Protein AF-A0A1Q3WDB8-F1 (afdb_monomer_lite)

Structure (mmCIF, N/CA/C/O backbone):
data_AF-A0A1Q3WDB8-F1
#
_entry.id   AF-A0A1Q3WDB8-F1
#
loop_
_atom_site.group_PDB
_atom_site.id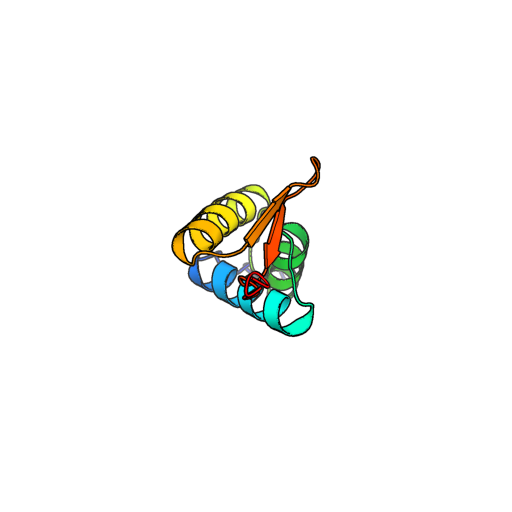
_atom_site.type_symbol
_atom_site.label_atom_id
_atom_site.label_alt_id
_atom_site.label_comp_id
_atom_site.label_asym_id
_atom_site.label_entity_id
_atom_site.label_seq_id
_atom_site.pdbx_PDB_ins_code
_atom_site.Cartn_x
_atom_site.Cartn_y
_atom_site.Cartn_z
_atom_site.occupancy
_atom_site.B_iso_or_equiv
_atom_site.auth_seq_id
_atom_site.auth_comp_id
_atom_site.auth_asym_id
_atom_site.auth_atom_id
_atom_site.pdbx_PDB_model_num
ATOM 1 N N . MET A 1 1 ? -28.207 0.908 10.947 1.00 44.66 1 MET A N 1
ATOM 2 C CA . MET A 1 1 ? -27.206 1.216 11.998 1.00 44.66 1 MET A CA 1
ATOM 3 C C . MET A 1 1 ? -26.017 1.924 11.361 1.00 44.66 1 MET A C 1
ATOM 5 O O . MET A 1 1 ? -25.485 1.399 10.393 1.00 44.66 1 MET A O 1
ATOM 9 N N . LYS A 1 2 ? -25.606 3.106 11.844 1.00 53.75 2 LYS A N 1
ATOM 10 C CA . LYS A 1 2 ? -24.352 3.741 11.396 1.00 53.75 2 LYS A CA 1
ATOM 11 C C . LYS A 1 2 ? -23.189 3.057 12.116 1.00 53.75 2 LYS A C 1
ATOM 13 O O . LYS A 1 2 ? -22.891 3.390 13.258 1.00 53.75 2 LYS A O 1
ATOM 18 N N . THR A 1 3 ? -22.568 2.067 11.484 1.00 65.06 3 THR A N 1
ATOM 19 C CA . THR A 1 3 ? -21.320 1.477 11.977 1.00 65.06 3 THR A CA 1
ATOM 20 C C . THR A 1 3 ? -20.224 2.538 11.923 1.00 65.06 3 THR A C 1
ATOM 22 O O . THR A 1 3 ? -19.914 3.086 10.863 1.00 65.06 3 THR A O 1
ATOM 25 N N . LYS A 1 4 ? -19.662 2.883 13.086 1.00 79.62 4 LYS A N 1
ATOM 26 C CA . LYS A 1 4 ? -18.537 3.817 13.185 1.00 79.62 4 LYS A CA 1
ATOM 27 C C . LYS A 1 4 ? -17.340 3.180 12.479 1.00 79.62 4 LYS A C 1
ATOM 29 O O . LYS A 1 4 ? -16.899 2.101 12.868 1.00 79.62 4 LYS A O 1
ATOM 34 N N . ARG A 1 5 ? -16.852 3.817 11.412 1.00 84.38 5 ARG A N 1
ATOM 35 C CA . ARG A 1 5 ? -15.668 3.337 10.690 1.00 84.38 5 ARG A CA 1
ATOM 36 C C . ARG A 1 5 ? -14.435 3.441 11.585 1.00 84.38 5 ARG A C 1
ATOM 38 O O . ARG A 1 5 ? -14.319 4.369 12.386 1.00 84.38 5 ARG A O 1
ATOM 45 N N . LYS A 1 6 ? -13.524 2.478 11.450 1.00 90.81 6 LYS A N 1
ATOM 46 C CA . LYS A 1 6 ? -12.238 2.477 12.153 1.00 90.81 6 LYS A CA 1
ATOM 47 C C . LYS A 1 6 ? -11.387 3.634 11.633 1.00 90.81 6 LYS A C 1
ATOM 49 O O . LYS A 1 6 ? -11.320 3.852 10.421 1.00 90.81 6 LYS A O 1
ATOM 54 N N . LYS A 1 7 ? -10.723 4.351 12.540 1.00 90.56 7 LYS A N 1
ATOM 55 C CA . LYS A 1 7 ? -9.735 5.366 12.168 1.00 90.56 7 LYS A CA 1
ATOM 56 C C . LYS A 1 7 ? -8.590 4.697 11.407 1.00 90.56 7 LYS A C 1
ATOM 58 O O . LYS A 1 7 ? -8.184 3.584 11.744 1.00 90.56 7 LYS A O 1
ATOM 63 N N . LEU A 1 8 ? -8.113 5.364 10.363 1.00 93.31 8 LEU A N 1
ATOM 64 C CA . LEU A 1 8 ? -6.993 4.886 9.572 1.00 93.31 8 LEU A CA 1
ATOM 65 C C . LEU A 1 8 ? -5.670 5.265 10.248 1.00 93.31 8 LEU A C 1
ATOM 67 O O . LEU A 1 8 ? -5.419 6.443 10.487 1.00 93.31 8 LEU A O 1
ATOM 71 N N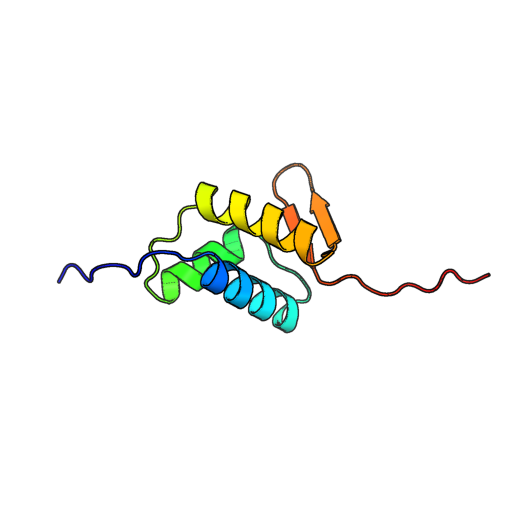 . GLU A 1 9 ? -4.835 4.264 10.521 1.00 94.38 9 GLU A N 1
ATOM 72 C CA . GLU A 1 9 ? -3.486 4.432 11.072 1.00 94.38 9 GLU A CA 1
ATOM 73 C C . GLU A 1 9 ? -2.436 3.999 10.030 1.00 94.38 9 GLU A C 1
ATOM 75 O O . GLU A 1 9 ? -2.705 3.067 9.260 1.00 94.38 9 GLU A O 1
ATOM 80 N N . PRO A 1 10 ? -1.231 4.602 10.006 1.00 95.25 10 PRO A N 1
ATOM 81 C CA . PRO A 1 10 ? -0.205 4.307 8.996 1.00 95.25 10 PRO A CA 1
ATOM 82 C C . PRO A 1 10 ? 0.171 2.825 8.928 1.00 95.25 10 PRO A C 1
ATOM 84 O O . PRO A 1 10 ? 0.348 2.261 7.850 1.00 95.25 10 PRO A O 1
ATOM 87 N N . LEU A 1 11 ? 0.211 2.164 10.087 1.00 96.81 11 LEU A N 1
ATOM 88 C CA . LEU A 1 11 ? 0.529 0.745 10.186 1.00 96.81 11 LEU A CA 1
ATOM 89 C C . LEU A 1 11 ? -0.510 -0.143 9.475 1.00 96.81 11 LEU A C 1
ATOM 91 O O . LEU A 1 11 ? -0.146 -1.145 8.867 1.00 96.81 11 LEU A O 1
ATOM 95 N N . ALA A 1 12 ? -1.792 0.240 9.486 1.00 97.88 12 ALA A N 1
ATOM 96 C CA . ALA A 1 12 ? -2.832 -0.493 8.763 1.00 97.88 12 ALA A CA 1
ATOM 97 C C . ALA A 1 12 ? -2.665 -0.362 7.241 1.00 97.88 12 ALA A C 1
ATOM 99 O O . ALA A 1 12 ? -2.889 -1.329 6.515 1.00 97.88 12 ALA A O 1
ATOM 100 N N . ILE A 1 13 ? -2.234 0.812 6.764 1.00 98.31 13 ILE A N 1
ATOM 101 C CA . ILE A 1 13 ? -1.926 1.056 5.346 1.00 98.31 13 ILE A CA 1
ATOM 102 C C . ILE A 1 13 ? -0.747 0.186 4.920 1.00 98.31 13 ILE A C 1
ATOM 104 O O . ILE A 1 13 ? -0.841 -0.511 3.913 1.00 98.31 13 ILE A O 1
ATOM 108 N N . ARG A 1 14 ? 0.322 0.175 5.725 1.00 98.44 14 ARG A N 1
ATOM 109 C CA . ARG A 1 14 ? 1.502 -0.662 5.503 1.00 98.44 14 ARG A CA 1
ATOM 110 C C . ARG A 1 14 ? 1.127 -2.138 5.397 1.00 98.44 14 ARG A C 1
ATOM 112 O O . ARG A 1 14 ? 1.445 -2.765 4.396 1.00 98.44 14 ARG A O 1
ATOM 119 N N . PHE A 1 15 ? 0.403 -2.679 6.381 1.00 98.25 15 PHE A N 1
ATOM 120 C CA . PHE A 1 15 ? 0.004 -4.089 6.362 1.00 98.25 15 PHE A CA 1
ATOM 121 C C . PHE A 1 15 ? -0.885 -4.439 5.169 1.00 98.25 15 PHE A C 1
ATOM 123 O O . PHE A 1 15 ? -0.672 -5.475 4.544 1.00 98.25 15 PHE A O 1
ATOM 130 N N . ALA A 1 16 ? -1.851 -3.582 4.828 1.00 98.56 16 ALA A N 1
ATOM 131 C CA . ALA A 1 16 ? -2.695 -3.788 3.656 1.00 98.56 16 ALA A CA 1
ATOM 132 C C . ALA A 1 16 ? -1.870 -3.800 2.360 1.00 98.56 16 ALA A C 1
ATOM 134 O O . ALA A 1 16 ? -2.027 -4.700 1.541 1.00 98.56 16 ALA A O 1
ATOM 135 N N . ALA A 1 17 ? -0.962 -2.838 2.197 1.00 98.62 17 ALA A N 1
ATOM 136 C CA . ALA A 1 17 ? -0.099 -2.745 1.028 1.00 98.62 17 ALA A CA 1
ATOM 137 C C . ALA A 1 17 ? 0.860 -3.935 0.915 1.00 98.62 17 ALA A C 1
ATOM 139 O O . ALA A 1 17 ? 0.934 -4.549 -0.142 1.00 98.62 17 ALA A O 1
ATOM 140 N N . THR A 1 18 ? 1.530 -4.317 2.005 1.00 98.56 18 THR A N 1
ATOM 141 C CA . THR A 1 18 ? 2.383 -5.511 2.058 1.00 98.56 18 THR A CA 1
ATOM 142 C C . THR A 1 18 ? 1.610 -6.769 1.677 1.00 98.56 18 THR A C 1
ATOM 144 O O . THR A 1 18 ? 2.091 -7.541 0.856 1.00 98.56 18 THR A O 1
ATOM 147 N N . ALA A 1 19 ? 0.411 -6.972 2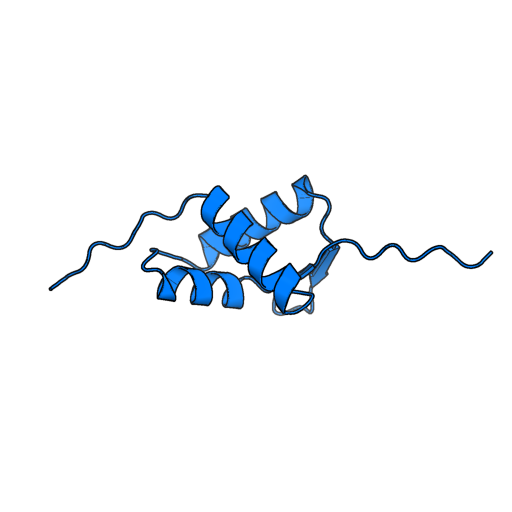.232 1.00 98.50 19 ALA A N 1
ATOM 148 C CA . ALA A 1 19 ? -0.402 -8.145 1.922 1.00 98.50 19 ALA A CA 1
ATOM 149 C C . ALA A 1 19 ? -0.776 -8.211 0.434 1.00 98.50 19 ALA A C 1
ATOM 151 O O . ALA A 1 19 ? -0.662 -9.270 -0.176 1.00 98.50 19 ALA A O 1
ATOM 152 N N . LEU A 1 20 ? -1.166 -7.078 -0.157 1.00 98.62 20 LEU A N 1
ATOM 153 C CA . LEU A 1 20 ? -1.492 -6.995 -1.582 1.00 98.62 20 LEU A CA 1
ATOM 154 C C . LEU A 1 20 ? -0.261 -7.222 -2.468 1.00 98.62 20 LEU A C 1
ATOM 156 O O . LEU A 1 20 ? -0.345 -7.976 -3.428 1.00 98.62 20 LEU A O 1
ATOM 160 N N . ILE A 1 21 ? 0.899 -6.653 -2.122 1.00 98.38 21 ILE A N 1
ATOM 161 C CA . ILE A 1 21 ? 2.148 -6.895 -2.863 1.00 98.38 21 ILE A CA 1
ATOM 162 C C . ILE A 1 21 ? 2.556 -8.372 -2.783 1.00 98.38 21 ILE A C 1
ATOM 164 O O . ILE A 1 21 ? 3.004 -8.925 -3.781 1.00 98.38 21 ILE A O 1
ATOM 168 N N . LEU A 1 22 ? 2.400 -9.026 -1.627 1.00 97.75 22 LEU A N 1
ATOM 169 C CA . LEU A 1 22 ? 2.702 -10.455 -1.483 1.00 97.75 22 LEU A CA 1
ATOM 170 C C . LEU A 1 22 ? 1.756 -11.340 -2.304 1.00 97.75 22 LEU A C 1
ATOM 172 O O . LEU A 1 22 ? 2.199 -12.353 -2.834 1.00 97.75 22 LEU A O 1
ATOM 176 N N . ALA A 1 23 ? 0.475 -10.974 -2.394 1.00 97.75 23 ALA A N 1
ATOM 177 C CA . ALA A 1 23 ? -0.526 -11.748 -3.123 1.00 97.75 23 ALA A CA 1
ATOM 178 C C . ALA A 1 23 ? -0.444 -11.541 -4.646 1.00 97.75 23 ALA A C 1
ATOM 180 O O . ALA A 1 23 ? -0.491 -12.506 -5.401 1.00 97.75 23 ALA A O 1
ATOM 181 N N . GLU A 1 24 ? -0.279 -10.293 -5.088 1.00 97.31 24 GLU A N 1
ATOM 182 C CA . GLU A 1 24 ? -0.447 -9.885 -6.492 1.00 97.31 24 GLU A CA 1
ATOM 183 C C . GLU A 1 24 ? 0.869 -9.437 -7.154 1.00 97.31 24 GLU A C 1
ATOM 185 O O . GLU A 1 24 ? 0.902 -9.015 -8.310 1.00 97.31 24 GLU A O 1
ATOM 190 N N . GLY A 1 25 ? 1.975 -9.437 -6.407 1.00 96.94 25 GLY A N 1
ATOM 191 C CA . GLY A 1 25 ? 3.279 -8.929 -6.840 1.00 96.94 25 GLY A CA 1
ATOM 192 C C . GLY A 1 25 ? 3.398 -7.401 -6.835 1.00 96.94 25 GLY A C 1
ATOM 193 O O . GLY A 1 25 ? 4.509 -6.871 -6.821 1.00 96.94 25 GLY A O 1
ATOM 194 N N . SER A 1 26 ? 2.285 -6.665 -6.820 1.00 97.81 26 SER A N 1
ATOM 195 C CA . SER A 1 26 ? 2.266 -5.203 -6.734 1.00 97.81 26 SER A CA 1
ATOM 196 C C . SER A 1 26 ? 0.938 -4.684 -6.185 1.00 97.81 26 SER A C 1
ATOM 198 O O . SER A 1 26 ? -0.035 -5.420 -6.081 1.00 97.81 26 SER A O 1
ATOM 200 N N . THR A 1 27 ? 0.883 -3.401 -5.836 1.00 98.56 27 THR A N 1
ATOM 201 C CA . THR A 1 27 ? -0.361 -2.747 -5.419 1.00 98.56 27 THR A CA 1
ATOM 202 C C . THR A 1 27 ? -0.391 -1.285 -5.843 1.00 98.56 27 THR A C 1
ATOM 204 O O . THR A 1 27 ? 0.644 -0.641 -6.035 1.00 98.56 27 THR A O 1
ATOM 207 N N . THR A 1 28 ? -1.590 -0.716 -5.904 1.00 98.50 28 THR A N 1
ATOM 208 C CA . THR A 1 28 ? -1.808 0.727 -6.037 1.00 98.50 28 THR A CA 1
ATOM 209 C C . THR A 1 28 ? -2.470 1.313 -4.790 1.00 98.50 28 THR A C 1
ATOM 211 O O . THR A 1 28 ? -2.972 0.607 -3.914 1.00 98.50 28 THR A O 1
ATOM 214 N N . THR A 1 29 ? -2.530 2.645 -4.714 1.00 98.31 29 THR A N 1
ATOM 215 C CA . THR A 1 29 ? -3.312 3.357 -3.688 1.00 98.31 29 THR A CA 1
ATOM 216 C C . THR A 1 29 ? -4.798 2.976 -3.718 1.00 98.31 29 THR A C 1
ATOM 218 O O . THR A 1 29 ? -5.449 2.965 -2.673 1.00 98.31 29 THR A O 1
ATOM 221 N N . LEU A 1 30 ? -5.356 2.693 -4.903 1.00 98.25 30 LEU A N 1
ATOM 222 C CA . LEU A 1 30 ? -6.767 2.332 -5.048 1.00 98.25 30 LEU A CA 1
ATOM 223 C C . LEU A 1 30 ? -7.049 0.951 -4.448 1.00 98.25 30 LEU A C 1
ATOM 225 O O . LEU A 1 30 ? -8.026 0.812 -3.713 1.00 98.25 30 LEU A O 1
ATOM 229 N N . ASP A 1 31 ? -6.167 -0.015 -4.694 1.00 98.56 31 ASP A N 1
ATOM 230 C CA . ASP A 1 31 ? -6.303 -1.381 -4.174 1.00 98.56 31 ASP A CA 1
ATOM 231 C C . ASP A 1 31 ? -6.258 -1.375 -2.646 1.00 98.56 31 ASP A C 1
ATOM 233 O O . ASP A 1 31 ? -7.173 -1.869 -1.986 1.00 98.56 31 ASP A O 1
ATOM 237 N N . VAL A 1 32 ? -5.270 -0.678 -2.073 1.00 98.56 32 VAL A N 1
ATOM 238 C CA . VAL A 1 32 ? -5.135 -0.510 -0.619 1.00 98.56 32 VAL A CA 1
ATOM 239 C C . VAL A 1 32 ? -6.372 0.161 -0.021 1.00 98.56 32 VAL A C 1
ATOM 241 O O . VAL A 1 32 ? -6.879 -0.265 1.018 1.00 98.56 32 VAL A O 1
ATOM 244 N N . LYS A 1 33 ? -6.916 1.192 -0.682 1.00 98.50 33 LYS A N 1
ATOM 245 C CA . LYS A 1 33 ? -8.148 1.856 -0.236 1.00 98.50 33 LYS A CA 1
ATOM 246 C C . LYS A 1 33 ? -9.326 0.893 -0.198 1.00 98.50 33 LYS A C 1
ATOM 248 O O . LYS A 1 33 ? -10.062 0.898 0.789 1.00 98.50 33 LYS A O 1
ATOM 253 N N . ASN A 1 34 ? -9.532 0.120 -1.257 1.00 98.44 34 ASN A N 1
ATOM 254 C CA . ASN A 1 34 ? -10.658 -0.803 -1.345 1.00 98.44 34 ASN A CA 1
ATOM 255 C C . ASN A 1 34 ? -10.528 -1.897 -0.276 1.00 98.44 34 ASN A C 1
ATOM 257 O O . ASN A 1 34 ? -11.439 -2.058 0.537 1.00 98.44 34 ASN A O 1
ATOM 261 N N . PHE A 1 35 ? -9.340 -2.494 -0.157 1.00 98.31 35 PHE A N 1
ATOM 262 C CA . PHE A 1 35 ? -9.019 -3.504 0.850 1.00 98.31 35 PHE A CA 1
ATOM 263 C C . PHE A 1 35 ? -9.275 -3.026 2.291 1.00 98.31 35 PHE A C 1
ATOM 265 O O . PHE A 1 35 ? -9.814 -3.760 3.126 1.00 98.31 35 PHE A O 1
ATOM 272 N N . LEU A 1 36 ? -8.914 -1.777 2.606 1.00 97.88 36 LEU A N 1
ATOM 273 C CA . LEU A 1 36 ? -9.157 -1.171 3.918 1.00 97.88 36 LEU A CA 1
ATOM 274 C C . LEU A 1 36 ? -10.639 -0.837 4.145 1.00 97.88 36 LEU A C 1
ATOM 276 O O . LEU A 1 36 ? -11.158 -1.032 5.246 1.00 97.88 36 LEU A O 1
ATOM 280 N N . ARG A 1 37 ? -11.350 -0.347 3.124 1.00 97.31 37 ARG A N 1
ATOM 281 C CA . ARG A 1 37 ? -12.782 -0.021 3.239 1.00 97.31 37 ARG A CA 1
ATOM 282 C C . ARG A 1 37 ? -13.635 -1.257 3.487 1.00 97.31 37 ARG A C 1
ATOM 284 O O . ARG A 1 37 ? -14.524 -1.197 4.332 1.00 97.31 37 ARG A O 1
ATOM 291 N N . GLU A 1 38 ? -13.324 -2.368 2.828 1.00 97.00 38 GLU A N 1
ATOM 292 C CA . GLU A 1 38 ? -13.961 -3.670 3.074 1.00 97.00 38 GLU A CA 1
ATOM 293 C C . GLU A 1 38 ? -13.798 -4.128 4.530 1.00 97.00 38 GLU A C 1
ATOM 295 O O . GLU A 1 38 ? -14.680 -4.767 5.095 1.00 97.00 38 GLU A O 1
ATOM 300 N N . ARG A 1 39 ? -12.705 -3.720 5.187 1.00 95.25 39 ARG A N 1
ATOM 301 C CA . ARG A 1 39 ? -12.409 -4.007 6.604 1.00 95.25 39 ARG A CA 1
ATOM 302 C C . ARG A 1 39 ? -12.950 -2.951 7.575 1.00 95.25 39 ARG A C 1
ATOM 304 O O . ARG A 1 39 ? -12.654 -2.990 8.775 1.00 95.25 39 ARG A O 1
ATOM 311 N N . GLY A 1 40 ? -13.755 -2.016 7.069 1.00 96.25 40 GLY A N 1
ATOM 312 C CA . GLY A 1 40 ? -14.465 -1.010 7.853 1.00 96.25 40 GLY A CA 1
ATOM 313 C C . GLY A 1 40 ? -13.646 0.229 8.214 1.00 96.25 40 GLY A C 1
ATOM 314 O O . GLY A 1 40 ? -14.066 0.978 9.097 1.00 96.25 40 GLY A O 1
ATOM 315 N N . TYR A 1 41 ? -12.500 0.471 7.572 1.00 97.12 41 TYR A N 1
ATOM 316 C CA . TYR A 1 41 ? -11.698 1.676 7.809 1.00 97.12 41 TYR A CA 1
ATOM 317 C C . TYR A 1 41 ? -12.241 2.902 7.065 1.00 97.12 41 TYR A C 1
ATOM 319 O O . TYR A 1 41 ? -12.758 2.812 5.947 1.00 97.12 41 TYR A O 1
ATOM 327 N N . GLU A 1 42 ? -12.066 4.086 7.654 1.00 95.44 42 GLU A N 1
ATOM 328 C CA . GLU A 1 42 ? -12.260 5.363 6.964 1.00 95.44 42 GLU A CA 1
ATOM 329 C C . GLU A 1 42 ? -11.050 5.677 6.073 1.00 95.44 42 GLU A C 1
ATOM 331 O O . GLU A 1 42 ? -10.198 6.502 6.378 1.00 95.44 42 GLU A O 1
ATOM 336 N N . ALA A 1 43 ? -10.969 4.969 4.952 1.00 96.50 43 ALA A N 1
ATOM 337 C CA . ALA A 1 43 ? -9.857 5.056 4.017 1.00 96.50 43 ALA A CA 1
ATOM 338 C C . ALA A 1 43 ? -10.106 6.127 2.936 1.00 96.50 43 ALA A C 1
ATOM 340 O O . ALA A 1 43 ? -10.895 5.915 2.000 1.00 96.50 43 ALA A O 1
ATOM 341 N N . ARG A 1 44 ? -9.460 7.296 3.059 1.00 95.94 44 ARG A N 1
ATOM 342 C CA . ARG A 1 44 ? -9.486 8.374 2.051 1.00 95.94 44 ARG A CA 1
ATOM 343 C C . ARG A 1 44 ? -8.296 8.248 1.101 1.00 95.94 44 ARG A C 1
ATOM 345 O O . ARG A 1 44 ? -7.203 7.868 1.502 1.00 95.94 44 ARG A O 1
ATOM 352 N N . GLN A 1 45 ? -8.510 8.581 -0.173 1.00 96.44 45 GLN A N 1
ATOM 353 C CA . GLN A 1 45 ? -7.489 8.418 -1.216 1.00 96.44 45 GLN A CA 1
ATOM 354 C C . GLN A 1 45 ? -6.226 9.249 -0.931 1.00 96.44 45 GLN A C 1
ATOM 356 O O . GLN A 1 45 ? -5.124 8.744 -1.120 1.00 96.44 45 GLN A O 1
ATOM 361 N N . ALA A 1 46 ? -6.389 10.501 -0.489 1.00 96.25 46 ALA A N 1
ATOM 362 C CA . ALA A 1 46 ? -5.275 11.411 -0.221 1.00 96.25 46 ALA A CA 1
ATOM 363 C C . ALA A 1 46 ? -4.377 10.887 0.911 1.00 96.25 46 ALA A C 1
ATOM 365 O O . ALA A 1 46 ? -3.175 10.736 0.704 1.00 96.25 46 ALA A O 1
ATOM 366 N N . ASP A 1 47 ? -4.981 10.504 2.042 1.00 96.25 47 ASP A N 1
ATOM 367 C CA . ASP A 1 47 ? -4.272 9.966 3.210 1.00 96.25 47 ASP A CA 1
ATOM 368 C C . ASP A 1 47 ? -3.479 8.705 2.846 1.00 96.25 47 ASP A C 1
ATOM 370 O O . ASP A 1 47 ? -2.301 8.577 3.179 1.00 96.25 47 ASP A O 1
ATOM 374 N N . ILE A 1 48 ? -4.100 7.788 2.095 1.00 97.88 48 ILE A N 1
ATOM 375 C CA . ILE A 1 48 ? -3.437 6.555 1.655 1.00 97.88 48 ILE A CA 1
ATOM 376 C C . ILE A 1 48 ? -2.308 6.868 0.680 1.00 97.88 48 ILE A C 1
ATOM 378 O O . ILE A 1 48 ? -1.233 6.305 0.819 1.00 97.88 48 ILE A O 1
ATOM 382 N N . SER A 1 49 ? -2.516 7.763 -0.289 1.00 97.69 49 SER A N 1
ATOM 383 C CA . SER A 1 49 ? -1.480 8.142 -1.260 1.00 97.69 49 SER A CA 1
ATOM 384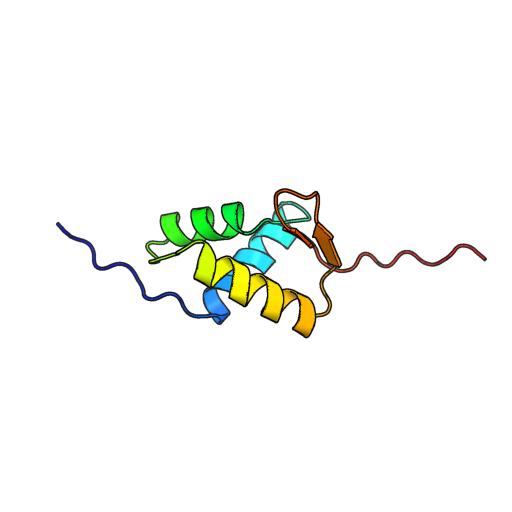 C C . SER A 1 49 ? -0.242 8.715 -0.570 1.00 97.69 49 SER A C 1
ATOM 386 O O . SER A 1 49 ? 0.883 8.342 -0.908 1.00 97.69 49 SER A O 1
ATOM 388 N N . GLN A 1 50 ? -0.447 9.594 0.415 1.00 97.38 50 GLN A N 1
ATOM 389 C CA . GLN A 1 50 ? 0.636 10.194 1.185 1.00 97.38 50 GLN A CA 1
ATOM 390 C C . GLN A 1 50 ? 1.399 9.132 1.979 1.00 97.38 50 GLN A C 1
ATOM 392 O O . GLN A 1 50 ? 2.619 9.037 1.856 1.00 97.38 50 GLN A O 1
ATOM 397 N N . TRP A 1 51 ? 0.696 8.291 2.739 1.00 98.19 51 TRP A N 1
ATOM 398 C CA . TRP A 1 51 ? 1.348 7.259 3.543 1.00 98.19 51 TRP A CA 1
ATOM 399 C C . TRP A 1 51 ? 2.003 6.166 2.705 1.00 98.19 51 TRP A C 1
ATOM 401 O O . TRP A 1 51 ? 3.106 5.755 3.035 1.00 98.19 51 TRP A O 1
ATOM 411 N N . MET A 1 52 ? 1.393 5.743 1.598 1.00 97.94 52 MET A N 1
ATOM 412 C CA . MET A 1 52 ? 1.997 4.792 0.658 1.00 97.94 52 MET A CA 1
ATOM 413 C C . MET A 1 52 ? 3.322 5.310 0.100 1.00 97.94 52 MET A C 1
ATOM 415 O O . MET A 1 52 ? 4.270 4.543 -0.036 1.00 97.94 52 MET A O 1
ATOM 419 N N . LEU A 1 53 ? 3.411 6.608 -0.213 1.00 97.75 53 LEU A N 1
ATOM 420 C CA . LEU A 1 53 ? 4.672 7.213 -0.633 1.00 97.75 53 LEU A CA 1
ATOM 421 C C . LEU A 1 53 ? 5.712 7.184 0.492 1.00 97.75 53 LEU A C 1
ATOM 423 O O . LEU A 1 53 ? 6.834 6.757 0.250 1.00 97.75 53 LEU A O 1
ATOM 427 N N . VAL A 1 54 ? 5.341 7.608 1.704 1.00 98.12 54 VAL A N 1
ATOM 428 C CA . VAL A 1 54 ? 6.250 7.616 2.863 1.00 98.12 54 VAL A CA 1
ATOM 429 C C . VAL A 1 54 ? 6.765 6.208 3.167 1.00 98.12 54 VAL A C 1
ATOM 431 O O . VAL A 1 54 ? 7.971 6.014 3.273 1.00 98.12 54 VAL A O 1
ATOM 434 N N . ILE A 1 55 ? 5.865 5.227 3.247 1.00 97.81 55 ILE A N 1
ATOM 435 C CA . ILE A 1 55 ? 6.184 3.816 3.497 1.00 97.81 55 ILE A CA 1
ATOM 436 C C . ILE A 1 55 ? 7.092 3.273 2.395 1.00 97.81 55 ILE A C 1
ATOM 438 O O . ILE A 1 55 ? 8.143 2.716 2.692 1.00 97.81 55 ILE A O 1
ATOM 442 N N . GLY A 1 56 ? 6.720 3.475 1.127 1.00 97.50 56 GLY A N 1
ATOM 443 C CA . GLY A 1 56 ? 7.491 2.963 -0.001 1.00 97.50 56 GLY A CA 1
ATOM 444 C C . GLY A 1 56 ? 8.910 3.529 -0.057 1.00 97.50 56 GLY 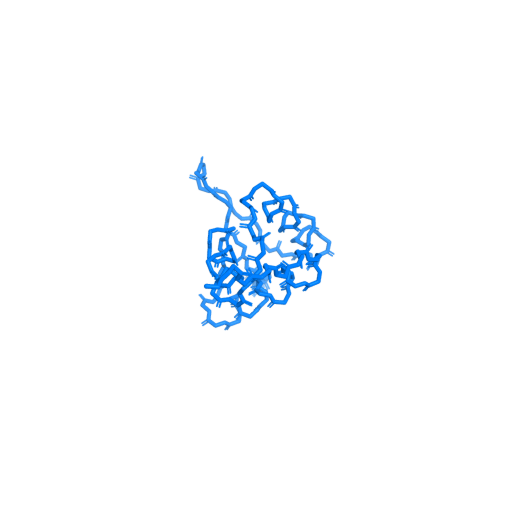A C 1
ATOM 445 O O . GLY A 1 56 ? 9.844 2.786 -0.334 1.00 97.50 56 GLY A O 1
ATOM 446 N N . LEU A 1 57 ? 9.091 4.816 0.254 1.00 97.19 57 LEU A N 1
ATOM 447 C CA . LEU A 1 57 ? 10.422 5.424 0.338 1.00 97.19 57 LEU A CA 1
ATOM 448 C C . LEU A 1 57 ? 11.218 4.896 1.539 1.00 97.19 57 LEU A C 1
ATOM 450 O O . LEU A 1 57 ? 12.397 4.591 1.399 1.00 97.19 57 LEU A O 1
ATOM 454 N N . TRP A 1 58 ? 10.584 4.775 2.707 1.00 97.69 58 TRP A N 1
ATOM 455 C CA . TRP A 1 58 ? 11.256 4.355 3.939 1.00 97.69 58 TRP A CA 1
ATOM 456 C C . TRP A 1 58 ? 11.664 2.876 3.925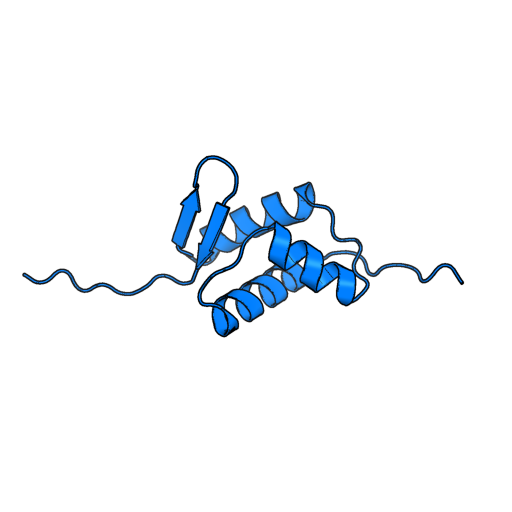 1.00 97.69 58 TRP A C 1
ATOM 458 O O . TRP A 1 58 ? 12.716 2.518 4.445 1.00 97.69 58 TRP A O 1
ATOM 468 N N . GLU A 1 59 ? 10.865 2.021 3.287 1.00 96.75 59 GLU A N 1
ATOM 469 C CA . GLU A 1 59 ? 11.117 0.578 3.169 1.00 96.75 59 GLU A CA 1
ATOM 470 C C . GLU A 1 59 ? 11.790 0.184 1.850 1.00 96.75 59 GLU A C 1
ATOM 472 O O . GLU A 1 59 ? 11.901 -1.003 1.544 1.00 96.75 59 GLU A O 1
ATOM 477 N N . ASN A 1 60 ? 12.253 1.168 1.073 1.00 96.50 60 ASN A N 1
ATOM 478 C CA . ASN A 1 60 ? 12.956 0.966 -0.192 1.00 96.50 60 ASN A CA 1
ATOM 479 C C . ASN A 1 60 ? 12.178 0.088 -1.197 1.00 96.50 60 ASN A C 1
ATOM 481 O O . ASN A 1 60 ? 12.725 -0.812 -1.839 1.00 96.50 60 ASN A O 1
ATOM 485 N N . TRP A 1 61 ? 10.871 0.325 -1.312 1.00 97.19 61 TRP A N 1
ATOM 486 C CA . TRP A 1 61 ? 10.024 -0.317 -2.314 1.00 97.19 61 TRP A CA 1
ATOM 487 C C . TRP A 1 61 ? 10.305 0.262 -3.700 1.00 97.19 61 TRP A C 1
ATOM 489 O O . TRP A 1 61 ? 10.648 1.437 -3.846 1.00 97.19 61 TRP A O 1
ATOM 499 N N . SER A 1 62 ? 10.092 -0.540 -4.744 1.00 96.81 62 SER A N 1
ATOM 500 C CA . SER A 1 62 ? 10.046 0.004 -6.097 1.00 96.81 62 SER A CA 1
ATOM 501 C C . SER A 1 62 ? 8.759 0.806 -6.264 1.00 96.81 62 SER A C 1
ATOM 503 O O . SER A 1 62 ? 7.665 0.317 -5.964 1.00 96.81 62 SER A O 1
ATOM 505 N N . ILE A 1 63 ? 8.891 2.037 -6.755 1.00 96.56 63 ILE A N 1
ATOM 506 C CA . ILE A 1 63 ? 7.769 2.934 -7.021 1.00 96.56 63 ILE A CA 1
ATOM 507 C C . ILE A 1 63 ? 7.839 3.350 -8.483 1.00 96.56 63 ILE A C 1
ATOM 509 O O . ILE A 1 63 ? 8.756 4.058 -8.897 1.00 96.56 63 ILE A O 1
ATOM 513 N N . GLN A 1 64 ? 6.846 2.939 -9.263 1.00 95.38 64 GLN A N 1
ATOM 514 C CA . GLN A 1 64 ? 6.719 3.310 -10.669 1.00 95.38 64 GLN A CA 1
ATOM 515 C C . GLN A 1 64 ? 5.474 4.171 -10.854 1.00 95.38 64 GLN A C 1
ATOM 517 O O . GLN A 1 64 ? 4.428 3.895 -10.271 1.00 95.38 64 GLN A O 1
ATOM 522 N N . SER A 1 65 ? 5.571 5.222 -11.663 1.00 92.88 65 SER A N 1
ATOM 523 C CA . SER A 1 65 ? 4.425 6.056 -12.030 1.00 92.88 65 SER A CA 1
ATOM 524 C C . SER A 1 65 ? 4.116 5.863 -13.506 1.00 92.88 65 SER A C 1
ATOM 526 O O . SER A 1 65 ? 5.000 6.022 -14.342 1.00 92.88 65 SER A O 1
ATOM 528 N N . ASN A 1 66 ? 2.860 5.568 -13.834 1.00 90.00 66 ASN A N 1
ATOM 529 C CA . ASN A 1 66 ? 2.387 5.493 -15.222 1.00 90.00 66 ASN A CA 1
ATOM 530 C C . ASN A 1 66 ? 1.715 6.799 -15.691 1.00 90.00 66 ASN A C 1
ATOM 532 O O . ASN A 1 66 ? 0.943 6.799 -16.647 1.00 90.00 66 ASN A O 1
ATOM 536 N N . GLY A 1 67 ? 1.931 7.902 -14.967 1.00 88.44 67 GLY A N 1
ATOM 537 C CA . GLY A 1 67 ? 1.298 9.199 -15.226 1.00 88.44 67 GLY A CA 1
ATOM 538 C C . GLY A 1 67 ? -0.128 9.341 -14.680 1.00 88.44 67 GLY A C 1
ATOM 539 O O . GLY A 1 67 ? -0.609 10.462 -14.554 1.00 88.44 67 GLY A O 1
ATOM 540 N N . LYS A 1 68 ? -0.798 8.245 -14.292 1.00 89.69 68 LYS A N 1
ATOM 541 C CA . LYS A 1 68 ? -2.133 8.274 -13.660 1.00 89.69 68 LYS A CA 1
ATOM 542 C C . LYS A 1 68 ? -2.094 7.903 -12.183 1.00 89.69 68 LYS A C 1
ATOM 544 O O . LYS A 1 68 ? -2.813 8.485 -11.376 1.00 89.69 68 LYS A O 1
ATOM 549 N N . HIS A 1 69 ? -1.285 6.915 -11.824 1.00 92.94 69 HIS A N 1
ATOM 550 C CA . HIS A 1 69 ? -1.118 6.462 -10.450 1.00 92.94 69 HIS A CA 1
ATOM 551 C C . HIS A 1 69 ? 0.261 5.836 -10.243 1.00 92.94 69 HIS A C 1
ATOM 553 O O . HIS A 1 69 ? 0.993 5.544 -11.191 1.00 92.94 69 HIS A O 1
ATOM 559 N N . ARG A 1 70 ? 0.598 5.638 -8.967 1.00 96.94 70 ARG A N 1
ATOM 560 C CA . ARG A 1 70 ? 1.800 4.928 -8.538 1.00 96.94 70 ARG A CA 1
ATOM 561 C C . ARG A 1 70 ? 1.500 3.447 -8.331 1.00 96.94 70 ARG A C 1
ATOM 563 O O . ARG A 1 70 ? 0.469 3.103 -7.750 1.00 96.94 70 ARG A O 1
ATOM 570 N N . ILE A 1 71 ? 2.420 2.616 -8.796 1.00 98.00 71 ILE A N 1
ATOM 571 C CA . ILE A 1 71 ? 2.467 1.171 -8.604 1.00 98.00 71 ILE A CA 1
ATOM 572 C C . ILE A 1 71 ? 3.631 0.894 -7.657 1.00 98.00 71 ILE A C 1
ATOM 574 O O . ILE A 1 71 ? 4.739 1.390 -7.870 1.00 98.00 71 ILE A O 1
ATOM 578 N N . TYR A 1 72 ? 3.353 0.126 -6.611 1.00 98.25 72 TYR A N 1
ATOM 579 C CA . TYR A 1 72 ? 4.290 -0.213 -5.550 1.00 98.25 72 TYR A CA 1
ATOM 580 C C . TYR A 1 72 ? 4.544 -1.718 -5.567 1.00 98.25 72 TYR A C 1
ATOM 582 O O . TYR A 1 72 ? 3.592 -2.493 -5.647 1.00 98.25 72 TYR A O 1
ATOM 590 N N . ASN A 1 73 ? 5.803 -2.137 -5.478 1.00 97.75 73 ASN A N 1
ATOM 591 C CA . ASN A 1 73 ? 6.187 -3.538 -5.302 1.00 97.75 73 ASN A CA 1
ATOM 592 C C . ASN A 1 73 ? 7.495 -3.652 -4.509 1.00 97.75 73 ASN A C 1
ATOM 594 O O . ASN A 1 73 ? 8.223 -2.669 -4.346 1.00 97.75 73 ASN A O 1
ATOM 598 N N . PHE A 1 74 ? 7.788 -4.847 -3.994 1.00 97.00 74 PHE A N 1
ATOM 599 C CA . PHE A 1 74 ? 9.074 -5.091 -3.349 1.00 97.00 74 PHE A CA 1
ATOM 600 C C . PHE A 1 74 ? 10.208 -5.059 -4.374 1.00 97.00 74 PHE A C 1
ATOM 602 O O . PHE A 1 74 ? 10.014 -5.485 -5.514 1.00 97.00 74 PHE A O 1
ATOM 609 N N . PRO A 1 75 ? 11.398 -4.574 -3.985 1.00 92.44 75 PRO A N 1
ATOM 610 C CA . PRO A 1 75 ? 12.532 -4.517 -4.890 1.00 92.44 75 PRO A CA 1
ATOM 611 C C . PRO A 1 75 ? 12.869 -5.922 -5.396 1.00 92.44 75 PRO A C 1
ATOM 613 O O . PRO A 1 75 ? 13.236 -6.812 -4.631 1.00 92.44 75 PRO A O 1
ATOM 616 N N . THR A 1 76 ? 12.760 -6.127 -6.707 1.00 82.38 76 THR A N 1
ATOM 617 C CA . THR A 1 76 ? 13.266 -7.344 -7.340 1.00 82.38 76 THR A CA 1
ATOM 618 C C . THR A 1 76 ? 14.774 -7.224 -7.477 1.00 82.38 76 THR A C 1
ATOM 620 O O . THR A 1 76 ? 15.255 -6.333 -8.181 1.00 82.38 76 THR A O 1
ATOM 623 N N . TYR A 1 77 ? 15.527 -8.124 -6.847 1.00 70.56 77 TYR A N 1
ATOM 624 C CA . TYR A 1 77 ? 16.953 -8.243 -7.119 1.00 70.56 77 TYR A CA 1
ATOM 625 C C . TYR A 1 77 ? 17.136 -8.713 -8.566 1.00 70.56 77 TYR A C 1
ATOM 627 O O . TYR A 1 77 ? 16.826 -9.855 -8.903 1.00 70.56 77 TYR A O 1
ATOM 635 N N . ARG A 1 78 ? 17.605 -7.818 -9.439 1.00 62.28 78 ARG A N 1
ATOM 636 C CA . ARG A 1 78 ? 18.131 -8.192 -10.753 1.00 62.28 78 ARG A CA 1
ATOM 637 C C . ARG A 1 78 ? 19.651 -8.080 -10.676 1.00 62.28 78 ARG A C 1
ATOM 639 O O . ARG A 1 78 ? 20.145 -6.953 -10.698 1.00 62.28 78 ARG A O 1
ATOM 646 N N . PRO A 1 79 ? 20.396 -9.192 -10.557 1.00 56.66 79 PRO A N 1
ATOM 647 C CA . PRO A 1 79 ? 21.835 -9.128 -10.730 1.00 56.66 79 PRO A CA 1
ATOM 648 C C . PRO A 1 79 ? 22.103 -8.652 -12.159 1.00 56.66 79 PRO A C 1
ATOM 650 O O . PRO A 1 79 ? 21.547 -9.192 -13.117 1.00 56.66 79 PRO A O 1
ATOM 653 N N . SER A 1 80 ? 22.905 -7.602 -12.303 1.00 64.38 80 SER A N 1
ATOM 654 C CA . SER A 1 80 ? 23.449 -7.217 -13.599 1.00 64.38 80 SER A CA 1
ATOM 655 C C . SER A 1 80 ? 24.301 -8.379 -14.101 1.00 64.38 80 SER A C 1
ATOM 657 O O . SER A 1 80 ? 25.297 -8.717 -13.460 1.00 64.38 80 SER A O 1
ATOM 659 N N . LEU A 1 81 ? 23.894 -9.007 -15.206 1.00 57.50 81 LEU A N 1
ATOM 660 C CA . LEU A 1 81 ? 24.771 -9.909 -15.949 1.00 57.50 81 LEU A CA 1
ATOM 661 C C . LEU A 1 81 ? 25.982 -9.079 -16.397 1.00 57.50 81 LEU A C 1
ATOM 663 O O . LEU A 1 81 ? 25.810 -8.109 -17.137 1.00 57.50 81 LEU A O 1
ATOM 667 N N . GLN A 1 82 ? 27.147 -9.403 -15.831 1.00 49.09 82 GLN A N 1
ATOM 668 C CA . GLN A 1 82 ? 28.449 -8.878 -16.247 1.00 49.09 82 GLN A CA 1
ATOM 669 C C . GLN A 1 82 ? 28.844 -9.439 -17.609 1.00 49.09 82 GLN A C 1
ATOM 671 O O . GLN A 1 82 ? 28.498 -10.614 -17.877 1.00 49.09 82 GLN A O 1
#

Foldseek 3Di:
DPDQADEDDLVLLVVLQVVCCVVPVKDWLVSSQVSSVVVRHPRDSVVSLVSVVVSCVVQVWDWDDPPPTIMTGRDDDDPPDD

Secondary structure (DSSP, 8-state):
--PPPBPP-HHHHHHHHHHHHHHHS-EEHHHHHHHHHHTTB---HHHHHHHHHHHHHHTT-EEEE-SS-EEEEPPP------

Radius of gyration: 14.12 Å; chains: 1; bounding box: 56×23×29 Å

pLDDT: mean 91.9, std 12.6, range [44.66, 98.62]

Sequence (82 aa):
MKTKRKKLEPLAIRFAATALILAEGSTTTLDVKNFLRERGYEARQADISQWMLVIGLWENWSIQSNGKHRIYNFPTYRPSLQ